Protein AF-A0A356UC55-F1 (afdb_monomer)

Foldseek 3Di:
DQVLQCLLQVLVVADPVRLVVLLVLLVVDPDPDADADDWDDDLQDGDCPSVSVVLSVCVVVPHRSSRSSLNSLVNVLVNVLVNVLSVCVVPVDQEEEDAAQNCVRPSSVVSNCVRCCPPVNRHHYHYDDNVRRYDDCPVVVVVVVVVVVVVD

Nearest PDB structures (foldseek):
  5jmv-assembly2_C-2  TM=9.252E-01  e=1.404E-07  Methanocaldococcus jannaschii DSM 2661
  5jmv-assembly1_A  TM=9.227E-01  e=1.259E-07  Methanocaldococcus jannaschii DSM 2661
  5jmv-assembly1_B  TM=9.301E-01  e=1.748E-07  Methanocaldococcus jannaschii DSM 2661
  8up5-assembly1_K  TM=9.273E-01  e=2.563E-07  Methanocaldococcus jannaschii
  9d85-assembly1_K  TM=9.160E-01  e=5.819E-07  Methanocaldococcus jannaschii

Solvent-accessible surface area (backbone atoms only — not comparable to full-atom values): 8720 Å² total; per-residue (Å²): 109,61,66,51,44,32,54,54,21,43,75,72,71,43,63,85,82,7,58,66,61,38,48,58,40,23,69,67,48,90,61,96,79,53,66,86,50,79,62,63,73,56,99,91,50,69,70,59,66,63,49,44,53,52,46,56,46,41,53,74,74,65,50,57,67,28,38,46,35,44,24,52,44,48,26,51,35,52,42,48,51,56,51,50,54,55,49,28,69,74,70,70,55,46,71,43,82,45,67,35,63,65,61,57,36,61,72,35,43,51,52,46,47,67,62,37,47,30,82,93,66,51,34,46,82,44,67,57,55,62,90,70,20,44,98,63,67,64,66,57,54,50,51,53,55,53,55,64,62,70,78,114

Structure (mmCIF, N/CA/C/O backbone):
data_AF-A0A356UC55-F1
#
_entry.id   AF-A0A356UC55-F1
#
loop_
_atom_site.group_PDB
_atom_site.id
_atom_site.type_symbol
_atom_site.label_atom_id
_atom_site.label_alt_id
_atom_site.label_comp_id
_atom_site.label_asym_id
_atom_site.label_entity_id
_atom_site.label_seq_id
_atom_site.pdbx_PDB_ins_code
_atom_site.Cartn_x
_atom_site.Cartn_y
_atom_site.Cartn_z
_atom_site.occupancy
_atom_site.B_iso_or_equiv
_atom_site.auth_seq_id
_atom_site.auth_comp_id
_atom_site.auth_asym_id
_atom_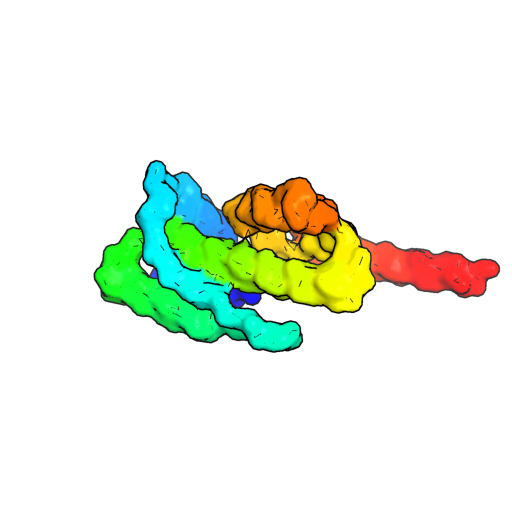site.auth_atom_id
_atom_site.pdbx_PDB_model_num
ATOM 1 N N . ALA A 1 1 ? 6.207 -0.344 4.347 1.00 91.69 1 ALA A N 1
ATOM 2 C CA . ALA A 1 1 ? 4.747 -0.356 4.112 1.00 91.69 1 ALA A CA 1
ATOM 3 C C . ALA A 1 1 ? 4.077 -1.530 4.823 1.00 91.69 1 ALA A C 1
ATOM 5 O O . ALA A 1 1 ? 3.176 -1.262 5.596 1.00 91.69 1 ALA A O 1
ATOM 6 N N . GLY A 1 2 ? 4.538 -2.782 4.658 1.00 94.88 2 GLY A N 1
ATOM 7 C CA . GLY A 1 2 ? 3.941 -3.945 5.347 1.00 94.88 2 GLY A CA 1
ATOM 8 C C . GLY A 1 2 ? 3.834 -3.769 6.865 1.00 94.88 2 GLY A C 1
ATOM 9 O O . GLY A 1 2 ? 2.742 -3.819 7.405 1.00 94.88 2 GLY A O 1
ATOM 10 N N . GLN A 1 3 ? 4.926 -3.362 7.520 1.00 96.12 3 GLN A N 1
ATOM 11 C CA . GLN A 1 3 ? 4.922 -3.071 8.962 1.00 96.12 3 GLN A CA 1
ATOM 12 C C . GLN A 1 3 ? 3.895 -2.010 9.401 1.00 96.12 3 GLN A C 1
ATOM 14 O O . GLN A 1 3 ? 3.340 -2.135 10.484 1.00 96.12 3 GLN A O 1
ATOM 19 N N . LEU A 1 4 ? 3.633 -0.980 8.583 1.00 97.81 4 LEU A N 1
ATOM 20 C CA . LEU A 1 4 ? 2.590 0.013 8.880 1.00 97.81 4 LEU A CA 1
ATOM 21 C C . LEU A 1 4 ? 1.215 -0.668 8.901 1.00 97.81 4 LEU A C 1
ATOM 23 O O . LEU A 1 4 ? 0.442 -0.459 9.830 1.00 97.81 4 LEU A O 1
ATOM 27 N N . VAL A 1 5 ? 0.936 -1.486 7.884 1.00 98.06 5 VAL A N 1
ATOM 28 C CA . VAL A 1 5 ? -0.319 -2.239 7.764 1.00 98.06 5 VAL A CA 1
ATOM 29 C C . VAL A 1 5 ? -0.475 -3.194 8.946 1.0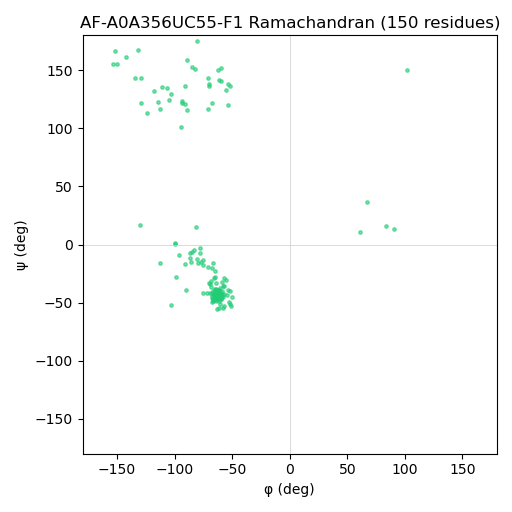0 98.06 5 VAL A C 1
ATOM 31 O O . VAL A 1 5 ? -1.503 -3.167 9.612 1.00 98.06 5 VAL A O 1
ATOM 34 N N . ASP A 1 6 ? 0.562 -3.964 9.274 1.00 97.81 6 ASP A N 1
ATOM 35 C CA . ASP A 1 6 ? 0.514 -4.918 10.383 1.00 97.81 6 ASP A CA 1
ATOM 36 C C . ASP A 1 6 ? 0.318 -4.233 11.738 1.00 97.81 6 ASP A C 1
ATOM 38 O O . ASP A 1 6 ? -0.530 -4.651 12.519 1.00 97.81 6 ASP A O 1
ATOM 42 N N . ARG A 1 7 ? 1.047 -3.147 12.026 1.00 98.12 7 ARG A N 1
ATOM 43 C CA . ARG A 1 7 ? 0.918 -2.436 13.309 1.00 98.12 7 ARG A CA 1
ATOM 44 C C . ARG A 1 7 ? -0.448 -1.790 13.486 1.00 98.12 7 ARG A C 1
ATOM 46 O O . ARG A 1 7 ? -1.019 -1.877 14.570 1.00 98.12 7 ARG A O 1
ATOM 53 N N . VAL A 1 8 ? -0.970 -1.147 12.442 1.00 98.38 8 VAL A N 1
ATOM 54 C CA . VAL A 1 8 ? -2.300 -0.534 12.508 1.00 98.38 8 VAL A CA 1
ATOM 55 C C . VAL A 1 8 ? -3.380 -1.613 12.581 1.00 98.38 8 VAL A C 1
ATOM 57 O O . VAL A 1 8 ? -4.289 -1.490 13.394 1.00 98.38 8 VAL A O 1
ATOM 60 N N . GLY A 1 9 ? -3.259 -2.696 11.811 1.00 98.31 9 GLY A N 1
ATOM 61 C CA . GLY A 1 9 ? -4.201 -3.812 11.862 1.00 98.31 9 GLY A CA 1
ATOM 62 C C . GLY A 1 9 ? -4.233 -4.503 13.228 1.00 98.31 9 GLY A C 1
ATOM 63 O O . GLY A 1 9 ? -5.311 -4.732 13.772 1.00 98.31 9 GLY A O 1
ATOM 64 N N . VAL A 1 10 ? -3.074 -4.742 13.850 1.00 98.19 10 VAL A N 1
ATOM 65 C CA . VAL A 1 10 ? -2.999 -5.257 15.229 1.00 98.19 10 VAL A CA 1
ATOM 66 C C . VAL A 1 10 ? -3.639 -4.279 16.220 1.00 98.19 10 VAL A C 1
ATOM 68 O O . VAL A 1 10 ? -4.372 -4.708 17.108 1.00 98.19 10 VAL A O 1
ATOM 71 N N . ALA A 1 11 ? -3.442 -2.967 16.052 1.00 97.81 11 ALA A N 1
ATOM 72 C CA . ALA A 1 11 ? -4.099 -1.957 16.887 1.00 97.81 11 ALA A CA 1
ATOM 73 C C . ALA A 1 11 ? -5.633 -1.920 16.714 1.00 97.81 11 ALA A C 1
ATOM 75 O O . ALA A 1 11 ? -6.333 -1.489 17.626 1.00 97.81 11 ALA A O 1
ATOM 76 N N . MET A 1 12 ? -6.155 -2.395 15.579 1.00 97.50 12 MET A N 1
ATOM 77 C CA . MET A 1 12 ? -7.589 -2.606 15.332 1.00 97.50 12 MET A CA 1
ATOM 78 C C . MET A 1 12 ? -8.108 -3.948 15.884 1.00 97.50 12 MET A C 1
ATOM 80 O O . MET A 1 12 ? -9.304 -4.213 15.796 1.00 97.50 12 MET A O 1
ATOM 84 N N . GLY A 1 13 ? -7.237 -4.804 16.431 1.00 97.50 13 GLY A N 1
ATOM 85 C CA . GLY A 1 13 ? -7.586 -6.144 16.914 1.00 97.50 13 GLY A CA 1
ATOM 86 C C . GLY A 1 13 ? -7.605 -7.231 15.832 1.00 97.50 13 GLY A C 1
ATOM 87 O O . GLY A 1 13 ? -8.175 -8.297 16.057 1.00 97.50 13 GLY A O 1
ATOM 88 N N . LEU A 1 14 ? -7.008 -6.985 14.661 1.00 98.00 14 LEU A N 1
ATOM 89 C CA . LEU A 1 14 ? -6.952 -7.959 13.567 1.00 98.00 14 LEU A CA 1
ATOM 90 C C . LEU A 1 14 ? -5.809 -8.980 13.759 1.00 98.00 14 LEU A C 1
ATOM 92 O O . LEU A 1 14 ? -4.771 -8.634 14.333 1.00 98.00 14 LEU A O 1
ATOM 96 N N . PRO A 1 15 ? -5.951 -10.221 13.248 1.00 97.56 15 PRO A N 1
ATOM 97 C CA . PRO A 1 15 ? -4.882 -11.220 13.271 1.00 97.56 15 PRO A CA 1
ATOM 98 C C . PRO A 1 15 ? -3.645 -10.789 12.475 1.00 97.56 15 PRO A C 1
ATOM 100 O O . PRO A 1 15 ? -3.760 -10.106 11.461 1.00 97.56 15 PRO A O 1
ATOM 103 N N . PHE A 1 16 ? -2.463 -11.247 12.895 1.00 95.44 16 PHE A N 1
ATOM 104 C CA . PHE A 1 16 ? -1.220 -11.093 12.135 1.00 95.44 16 PHE A CA 1
ATOM 105 C C . PHE A 1 16 ? -0.989 -12.304 11.205 1.00 95.44 16 PHE A C 1
ATOM 107 O O . PHE A 1 16 ? -1.130 -13.435 11.679 1.00 95.44 16 PHE A O 1
ATOM 114 N N . PRO A 1 17 ? -0.565 -12.116 9.936 1.00 93.75 17 PRO A N 1
ATOM 115 C CA . PRO A 1 17 ? -0.359 -10.842 9.232 1.00 93.75 17 PRO A CA 1
ATOM 116 C C . PRO A 1 17 ? -1.676 -10.119 8.921 1.00 93.75 17 PRO A C 1
ATOM 118 O O . PRO A 1 17 ? -2.633 -10.736 8.452 1.00 93.75 17 PRO A O 1
ATOM 121 N N . ALA A 1 18 ? -1.723 -8.801 9.132 1.00 97.25 18 ALA A N 1
ATOM 122 C CA . ALA A 1 18 ? -2.997 -8.076 9.149 1.00 97.25 18 ALA A CA 1
ATOM 123 C C . ALA A 1 18 ? -3.472 -7.609 7.770 1.00 97.25 18 ALA A C 1
ATOM 125 O O . ALA A 1 18 ? -4.620 -7.194 7.630 1.00 97.25 18 ALA A O 1
ATOM 126 N N . GLY A 1 19 ? -2.619 -7.682 6.743 1.00 95.62 19 GLY A N 1
ATOM 127 C CA . GLY A 1 19 ? -2.890 -7.096 5.427 1.00 95.62 19 GLY A CA 1
ATOM 128 C C . GLY A 1 19 ? -4.229 -7.503 4.813 1.00 95.62 19 GLY A C 1
ATOM 129 O O . GLY A 1 19 ? -5.016 -6.631 4.454 1.00 95.62 19 GLY A O 1
ATOM 130 N N . LYS A 1 20 ? -4.515 -8.810 4.754 1.00 95.25 20 LYS A N 1
ATOM 131 C CA . LYS A 1 20 ? -5.761 -9.329 4.170 1.00 95.25 20 LYS A CA 1
ATOM 132 C C . LYS A 1 20 ? -6.994 -8.895 4.968 1.00 95.25 20 LYS A C 1
ATOM 134 O O . LYS A 1 20 ? -7.952 -8.394 4.395 1.00 95.25 20 LYS A O 1
ATOM 139 N N . HIS A 1 21 ? -6.947 -9.033 6.290 1.00 97.88 21 HIS A N 1
ATOM 140 C CA . HIS A 1 21 ? -8.062 -8.665 7.164 1.00 97.88 21 HIS A CA 1
ATOM 141 C C . HIS A 1 21 ? -8.344 -7.159 7.149 1.00 97.88 21 HIS A C 1
ATOM 143 O O . HIS A 1 21 ? -9.495 -6.731 7.162 1.00 97.88 21 HIS A O 1
ATOM 149 N N . MET A 1 22 ? -7.290 -6.345 7.097 1.00 97.88 22 MET A N 1
ATOM 150 C CA . MET A 1 22 ? -7.405 -4.891 7.049 1.00 97.88 22 MET A CA 1
ATOM 151 C C . MET A 1 22 ? -7.967 -4.421 5.701 1.00 97.88 22 MET A C 1
ATOM 153 O O . MET A 1 22 ? -8.713 -3.447 5.655 1.00 97.88 22 MET A O 1
ATOM 157 N N . GLU A 1 23 ? -7.651 -5.128 4.614 1.00 97.69 23 GLU A N 1
ATOM 158 C CA . GLU A 1 23 ? -8.245 -4.913 3.293 1.00 97.69 23 GLU A CA 1
ATOM 159 C C . GLU A 1 23 ? -9.729 -5.279 3.247 1.00 97.69 23 GLU A C 1
ATOM 161 O O . GLU A 1 23 ? -10.536 -4.459 2.818 1.00 97.69 23 GLU A O 1
ATOM 166 N N . GLU A 1 24 ? -10.099 -6.464 3.739 1.00 97.81 24 GLU A N 1
ATOM 167 C CA . GLU A 1 24 ? -11.501 -6.887 3.866 1.00 97.81 24 GLU A CA 1
ATOM 168 C C . GLU A 1 24 ? -12.311 -5.856 4.660 1.00 97.81 24 GLU A C 1
ATOM 170 O O . GLU A 1 24 ? -13.403 -5.471 4.249 1.00 97.81 24 GLU A O 1
ATOM 175 N N . LEU A 1 25 ? -11.739 -5.346 5.755 1.00 97.06 25 LEU A N 1
ATOM 176 C CA . LEU A 1 25 ? -12.337 -4.293 6.564 1.00 97.06 25 LEU A CA 1
ATOM 177 C C . LEU A 1 25 ? -12.496 -2.979 5.785 1.00 97.06 25 LEU A C 1
ATOM 179 O O . LEU A 1 25 ? -13.571 -2.382 5.826 1.00 97.06 25 LEU A O 1
ATOM 183 N N . ALA A 1 26 ? -11.467 -2.533 5.060 1.00 97.31 26 ALA A N 1
ATOM 184 C CA . ALA A 1 26 ? -11.531 -1.320 4.241 1.00 97.31 26 ALA A CA 1
ATOM 185 C C . ALA A 1 26 ? -12.632 -1.404 3.169 1.00 97.31 26 ALA A C 1
ATOM 187 O O . ALA A 1 26 ? -13.369 -0.442 2.970 1.00 97.31 26 ALA A O 1
ATOM 188 N N . LEU A 1 27 ? -12.808 -2.572 2.542 1.00 96.25 27 LEU A N 1
ATOM 189 C CA . LEU A 1 27 ? -13.831 -2.813 1.516 1.00 96.25 27 LEU A CA 1
ATOM 190 C C . LEU A 1 27 ? -15.274 -2.752 2.045 1.00 96.25 27 LEU A C 1
ATOM 192 O O . LEU A 1 27 ? -16.208 -2.624 1.256 1.00 96.25 27 LEU A O 1
ATOM 196 N N . THR A 1 28 ? -15.486 -2.814 3.364 1.00 95.81 28 THR A N 1
ATOM 197 C CA . THR A 1 28 ? -16.825 -2.633 3.956 1.00 95.81 28 THR A CA 1
ATOM 198 C C . THR A 1 28 ? -17.294 -1.176 3.969 1.00 95.81 28 THR A C 1
ATOM 200 O O . THR A 1 28 ? -18.479 -0.909 4.199 1.00 95.81 28 THR A O 1
ATOM 203 N N . LEU A 1 29 ? -16.387 -0.224 3.727 1.00 93.56 29 LEU A N 1
ATOM 204 C CA . LEU A 1 29 ? -16.705 1.195 3.722 1.00 93.56 29 LEU A CA 1
ATOM 205 C C . LEU A 1 29 ? -17.546 1.544 2.483 1.00 93.56 29 LEU A C 1
ATOM 207 O O . LEU A 1 29 ? -17.102 1.420 1.347 1.00 93.56 29 LEU A O 1
ATOM 211 N N . LYS A 1 30 ? -18.787 1.990 2.704 1.00 83.88 30 LYS A N 1
ATOM 212 C CA . LYS A 1 30 ? -19.751 2.281 1.624 1.00 83.88 30 LYS A CA 1
ATOM 213 C C . LYS A 1 30 ? -19.537 3.631 0.935 1.00 83.88 30 LYS A C 1
ATOM 215 O O . LYS A 1 30 ? -20.146 3.879 -0.101 1.00 83.88 30 LYS A O 1
ATOM 220 N N . GLN A 1 31 ? -18.760 4.521 1.543 1.00 80.62 31 GLN A N 1
ATOM 221 C CA . GLN A 1 31 ? -18.551 5.890 1.082 1.00 80.62 31 GLN A CA 1
ATOM 222 C C . GLN A 1 31 ? -17.056 6.176 1.004 1.00 80.62 31 GLN A C 1
ATOM 224 O O . GLN A 1 31 ? -16.296 5.745 1.864 1.00 80.62 31 GLN A O 1
ATOM 229 N N . ASP A 1 32 ? -16.647 6.947 0.002 1.00 80.56 32 ASP A N 1
ATOM 230 C CA . ASP A 1 32 ? -15.245 7.340 -0.201 1.00 80.56 32 ASP A CA 1
ATOM 231 C C . ASP A 1 32 ? -14.835 8.541 0.687 1.00 80.56 32 ASP A C 1
ATOM 233 O O . ASP A 1 32 ? -13.809 9.188 0.468 1.00 80.56 32 ASP A O 1
ATOM 237 N N . ASP A 1 33 ? -15.654 8.854 1.699 1.00 87.81 33 ASP A N 1
ATOM 238 C CA . ASP A 1 33 ? -15.406 9.908 2.677 1.00 87.81 33 ASP A CA 1
ATOM 239 C C . ASP A 1 33 ? -14.741 9.314 3.923 1.00 87.81 33 ASP A C 1
ATOM 241 O O . ASP A 1 33 ? -15.368 8.655 4.753 1.00 87.81 33 ASP A O 1
ATOM 245 N N . PHE A 1 34 ? -13.424 9.489 4.006 1.00 94.56 34 PHE A N 1
ATOM 246 C CA . PHE A 1 34 ? -12.609 9.053 5.133 1.00 94.56 34 PHE A CA 1
ATOM 247 C C . PHE A 1 34 ? -11.392 9.967 5.320 1.00 94.56 34 PHE A C 1
ATOM 249 O O . PHE A 1 34 ? -10.897 10.563 4.347 1.00 94.56 34 PHE A O 1
ATOM 256 N N . PRO A 1 35 ? -10.835 10.045 6.545 1.00 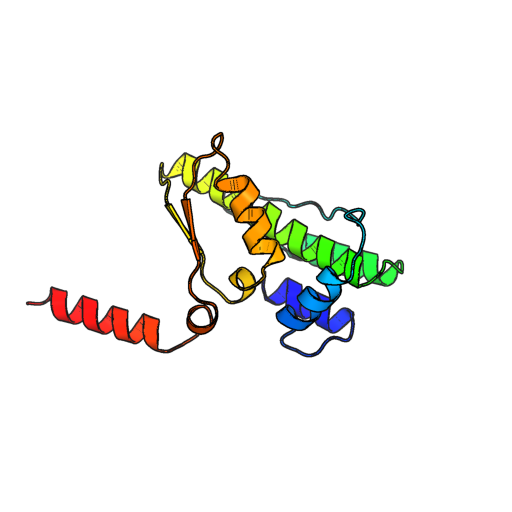95.69 35 PRO A N 1
ATOM 257 C CA . PRO A 1 35 ? -9.755 10.969 6.876 1.00 95.69 35 PRO A CA 1
ATOM 258 C C . PRO A 1 35 ? -8.544 10.873 5.940 1.00 95.69 35 PRO A C 1
ATOM 260 O O . PRO A 1 35 ? -8.083 9.791 5.552 1.00 95.69 35 PRO A O 1
ATOM 263 N N . VAL A 1 36 ? -7.980 12.019 5.562 1.00 96.19 36 VAL A N 1
ATOM 264 C CA . VAL A 1 36 ? -6.778 12.079 4.720 1.00 96.19 36 VAL A CA 1
ATOM 265 C C . VAL A 1 36 ? -5.533 12.054 5.593 1.00 96.19 36 VAL A C 1
ATOM 267 O O . VAL A 1 36 ? -5.253 13.003 6.318 1.00 96.19 36 VAL A O 1
ATOM 270 N N . ILE A 1 37 ? -4.734 10.994 5.462 1.00 97.50 37 ILE A N 1
ATOM 271 C CA . ILE A 1 37 ? -3.377 10.960 6.008 1.00 97.50 37 ILE A CA 1
ATOM 272 C C . ILE A 1 37 ? -2.416 11.475 4.924 1.00 97.50 37 ILE A C 1
ATOM 274 O O . ILE A 1 37 ? -2.369 10.908 3.824 1.00 97.50 37 ILE A O 1
ATOM 278 N N . PRO A 1 38 ? -1.651 12.551 5.182 1.00 94.44 38 PRO A N 1
ATOM 279 C CA . PRO A 1 38 ? -0.769 13.130 4.182 1.00 94.44 38 PRO A CA 1
ATOM 280 C C . PRO A 1 38 ? 0.421 12.211 3.888 1.00 94.44 38 PRO A C 1
ATOM 282 O O . PRO A 1 38 ? 1.059 11.656 4.781 1.00 94.44 38 PRO A O 1
ATOM 285 N N . SER A 1 39 ? 0.760 12.098 2.605 1.00 94.94 39 SER A N 1
ATOM 286 C CA . SER A 1 39 ? 1.980 11.428 2.147 1.00 94.94 39 SER A CA 1
ATOM 287 C C . SER A 1 39 ? 3.108 12.448 1.977 1.00 94.94 39 SER A C 1
ATOM 289 O O . SER A 1 39 ? 2.966 13.392 1.190 1.00 94.94 39 SER A O 1
ATOM 291 N N . ALA A 1 40 ? 4.239 12.233 2.654 1.00 90.44 40 ALA A N 1
ATOM 292 C CA . ALA A 1 40 ? 5.439 13.063 2.554 1.00 90.44 40 ALA A CA 1
ATOM 293 C C . ALA A 1 40 ? 6.592 12.290 1.889 1.00 90.44 40 ALA A C 1
ATOM 295 O O . ALA A 1 40 ? 7.081 11.298 2.428 1.00 90.44 40 ALA A O 1
ATOM 296 N N . VAL A 1 41 ? 7.042 12.771 0.725 1.00 91.94 41 VAL A N 1
ATOM 297 C CA . VAL A 1 41 ? 8.139 12.175 -0.057 1.00 91.94 41 VAL A CA 1
ATOM 298 C C . VAL A 1 41 ? 9.217 13.227 -0.302 1.00 91.94 41 VAL A C 1
ATOM 300 O O . VAL A 1 41 ? 8.993 14.191 -1.041 1.00 91.94 41 VAL A O 1
ATOM 303 N N . LYS A 1 42 ? 10.393 13.025 0.296 1.00 88.44 42 LYS A N 1
ATOM 304 C CA . LYS A 1 42 ? 11.617 13.798 0.028 1.00 88.44 42 LYS A CA 1
ATOM 305 C C . LYS A 1 42 ? 12.295 13.268 -1.242 1.00 88.44 42 LYS A C 1
ATOM 307 O O . LYS A 1 42 ? 11.800 12.327 -1.853 1.00 88.44 42 LYS A O 1
ATOM 312 N N . GLU A 1 43 ? 13.371 13.903 -1.707 1.00 79.94 43 GLU A N 1
ATOM 313 C CA . GLU A 1 43 ? 13.960 13.615 -3.030 1.00 79.94 43 GLU A CA 1
ATOM 314 C C . GLU A 1 43 ? 14.225 12.132 -3.304 1.00 79.94 43 GLU A C 1
ATOM 316 O O . GLU A 1 43 ? 13.841 11.660 -4.372 1.00 79.94 43 GLU A O 1
ATOM 321 N N . ASN A 1 44 ? 14.808 11.409 -2.344 1.00 77.25 44 ASN A N 1
ATOM 322 C CA . ASN A 1 44 ? 15.133 9.984 -2.472 1.00 77.25 44 ASN A CA 1
ATOM 323 C C . ASN A 1 44 ? 14.624 9.148 -1.278 1.00 77.25 44 ASN A C 1
ATOM 325 O O . ASN A 1 44 ? 15.108 8.044 -1.046 1.00 77.25 44 ASN A O 1
ATOM 329 N N . SER A 1 45 ? 13.691 9.667 -0.473 1.00 91.25 45 SER A N 1
ATOM 330 C CA . SER A 1 45 ? 13.218 8.954 0.720 1.00 91.25 45 SER A CA 1
ATOM 331 C C . SER A 1 45 ? 11.803 9.336 1.142 1.00 91.25 45 SER A C 1
ATOM 333 O O . SER A 1 45 ? 11.304 10.429 0.869 1.00 91.25 45 SER A O 1
ATOM 335 N N . PHE A 1 46 ? 11.153 8.417 1.845 1.00 94.81 46 PHE A N 1
ATOM 336 C CA . PHE A 1 46 ? 9.861 8.608 2.492 1.00 94.81 46 PHE A CA 1
ATOM 337 C C . PHE A 1 46 ? 9.856 7.866 3.830 1.00 94.81 46 PHE A C 1
ATOM 339 O O . PHE A 1 46 ? 10.677 6.979 4.060 1.00 94.81 46 PHE A O 1
ATOM 346 N N . SER A 1 47 ? 8.928 8.227 4.715 1.00 95.06 47 SER A N 1
ATOM 347 C CA . SER A 1 47 ? 8.713 7.522 5.980 1.00 95.06 47 SER A CA 1
ATOM 348 C C . SER A 1 47 ? 7.229 7.291 6.213 1.00 95.06 47 SER A C 1
ATOM 350 O O . SER A 1 47 ? 6.401 8.156 5.926 1.00 95.06 47 SER A O 1
ATOM 352 N N . PHE A 1 48 ? 6.913 6.134 6.788 1.00 96.94 48 PHE A N 1
ATOM 353 C CA . PHE A 1 48 ? 5.569 5.784 7.230 1.00 96.94 48 PHE A CA 1
ATOM 354 C C . PHE A 1 48 ? 5.351 5.979 8.738 1.00 96.94 48 PHE A C 1
ATOM 356 O O . PHE A 1 48 ? 4.238 5.767 9.197 1.00 96.94 48 PHE A O 1
ATOM 363 N N . SER A 1 49 ? 6.346 6.452 9.500 1.00 95.38 49 SER A N 1
ATOM 364 C CA . SER A 1 49 ? 6.197 6.683 10.949 1.00 95.38 49 SER A CA 1
ATOM 365 C C . SER A 1 49 ? 5.160 7.765 11.288 1.00 95.38 49 SER A C 1
ATOM 367 O O . SER A 1 49 ? 4.370 7.613 12.219 1.00 95.38 49 SER A O 1
ATOM 369 N N . GLY A 1 50 ? 5.124 8.847 10.502 1.00 96.88 50 GLY A N 1
ATOM 370 C CA . GLY A 1 50 ? 4.098 9.890 10.605 1.00 96.88 50 GLY A CA 1
ATOM 371 C C . GLY A 1 50 ? 2.702 9.339 10.298 1.00 96.88 50 GLY A C 1
ATOM 372 O O . GLY A 1 50 ? 1.833 9.412 11.165 1.00 96.88 50 GLY A O 1
ATOM 373 N N . PRO A 1 51 ? 2.499 8.720 9.117 1.00 98.00 51 PRO A N 1
ATOM 374 C CA . PRO A 1 51 ? 1.263 8.018 8.788 1.00 98.00 51 PRO A CA 1
ATOM 375 C C . PRO A 1 51 ? 0.801 6.988 9.826 1.00 98.00 51 PRO A C 1
ATOM 377 O O . PRO A 1 51 ? -0.388 6.937 10.122 1.00 98.00 51 PRO A O 1
ATOM 380 N N . GLU A 1 52 ? 1.719 6.219 10.419 1.00 98.31 52 GLU A N 1
ATOM 381 C CA . GLU A 1 52 ? 1.428 5.276 11.510 1.00 98.31 52 GLU A CA 1
ATOM 382 C C . GLU A 1 52 ? 0.851 6.006 12.722 1.00 98.31 52 GLU A C 1
ATOM 384 O O . GLU A 1 52 ? -0.233 5.678 13.196 1.00 98.31 52 GLU A O 1
ATOM 389 N N . THR A 1 53 ? 1.5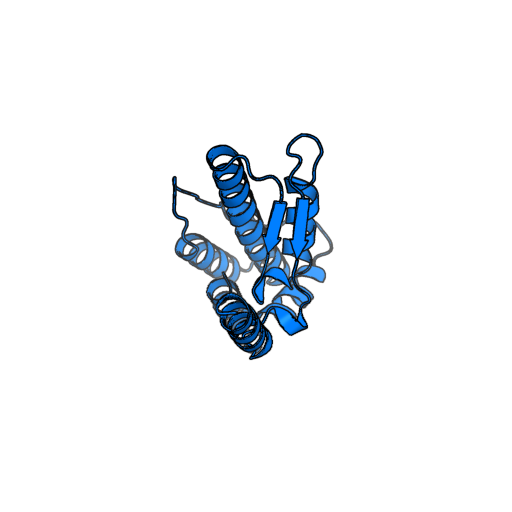30 7.063 13.172 1.00 98.06 53 THR A N 1
ATOM 390 C CA . THR A 1 53 ? 1.079 7.881 14.306 1.00 98.06 53 THR A CA 1
ATOM 391 C C . THR A 1 53 ? -0.291 8.499 14.039 1.00 98.06 53 THR A C 1
ATOM 393 O O . THR A 1 53 ? -1.154 8.489 14.913 1.00 98.06 53 THR A O 1
ATOM 396 N N . SER A 1 54 ? -0.511 9.018 12.827 1.00 98.25 54 SER A N 1
ATOM 397 C CA . SER A 1 54 ? -1.799 9.585 12.423 1.00 98.25 54 SER A CA 1
ATOM 398 C C . SER A 1 54 ? -2.908 8.533 12.405 1.00 98.25 54 SER A C 1
ATOM 400 O O . SER A 1 54 ? -3.971 8.787 12.955 1.00 98.25 54 SER A O 1
ATOM 402 N N . ALA A 1 55 ? -2.666 7.345 11.845 1.00 98.44 55 ALA A N 1
ATOM 403 C CA . ALA A 1 55 ? -3.652 6.266 11.819 1.00 98.44 55 ALA A CA 1
ATOM 404 C C . ALA A 1 55 ? -4.030 5.798 13.234 1.00 98.44 55 ALA A C 1
ATOM 406 O O . ALA A 1 55 ? -5.210 5.674 13.555 1.00 98.44 55 ALA A O 1
ATOM 407 N N . LEU A 1 56 ? -3.037 5.612 14.110 1.00 98.31 56 LEU A N 1
ATOM 408 C CA . LEU A 1 56 ? -3.270 5.248 15.510 1.00 98.31 56 LEU A CA 1
ATOM 409 C C . LEU A 1 56 ? -4.012 6.346 16.279 1.00 98.31 56 LEU A C 1
ATOM 411 O O . LEU A 1 56 ? -4.791 6.044 17.180 1.00 98.31 56 LEU A O 1
ATOM 415 N N . LYS A 1 57 ? -3.774 7.617 15.942 1.00 98.38 57 LYS A N 1
ATOM 416 C CA . LYS A 1 57 ? -4.511 8.743 16.515 1.00 98.38 57 LYS A CA 1
ATOM 417 C C . LYS A 1 57 ? -5.984 8.712 16.093 1.00 98.38 57 LYS A C 1
ATOM 419 O O . LYS A 1 57 ? -6.830 8.781 16.974 1.00 98.38 57 LYS A O 1
ATOM 424 N N . LEU A 1 58 ? -6.280 8.519 14.806 1.00 98.25 58 LEU A N 1
ATOM 425 C CA . LEU A 1 58 ? -7.658 8.421 14.304 1.00 98.25 58 LEU A CA 1
ATOM 426 C C . LEU A 1 58 ? -8.438 7.293 14.999 1.00 98.25 58 LEU A C 1
ATOM 428 O O . LEU A 1 58 ? -9.565 7.501 15.434 1.00 98.25 58 LEU A O 1
ATOM 432 N N . LEU A 1 59 ? -7.809 6.126 15.198 1.00 97.62 59 LEU A N 1
ATOM 433 C CA . LEU A 1 59 ? -8.419 5.026 15.960 1.00 97.62 59 LEU A CA 1
ATOM 434 C C . LEU A 1 59 ? -8.757 5.426 17.401 1.00 97.62 59 LEU A C 1
ATOM 436 O O . LEU A 1 59 ? -9.827 5.092 17.900 1.00 97.62 59 LEU A O 1
ATOM 440 N N . LYS A 1 60 ? -7.858 6.154 18.075 1.00 97.56 60 LYS A N 1
ATOM 441 C CA . LYS A 1 60 ? -8.092 6.646 19.443 1.00 97.56 60 LYS A CA 1
ATOM 442 C C . LYS A 1 60 ? -9.186 7.710 19.508 1.00 97.56 60 LYS A C 1
ATOM 444 O O . LYS A 1 60 ? -9.865 7.804 20.522 1.00 97.56 60 LYS A O 1
ATOM 449 N N . GLU A 1 61 ? -9.338 8.502 18.451 1.00 97.31 61 GLU A N 1
ATOM 450 C CA . GLU A 1 61 ? -10.381 9.525 18.319 1.00 97.31 61 GLU A CA 1
ATOM 451 C C . GLU A 1 61 ? -11.755 8.929 17.963 1.00 97.31 61 GLU A C 1
ATOM 453 O O . GLU A 1 61 ? -12.746 9.652 17.953 1.00 97.31 61 GLU A O 1
ATOM 458 N N . GLY A 1 62 ? -11.837 7.610 17.753 1.00 96.56 6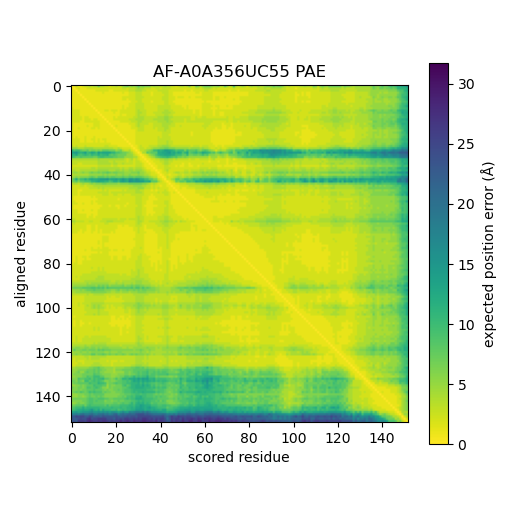2 GLY A N 1
ATOM 459 C CA . GLY A 1 62 ? -13.093 6.894 17.527 1.00 96.56 62 GLY A CA 1
ATOM 460 C C . GLY A 1 62 ? -13.500 6.787 16.059 1.00 96.56 62 GLY A C 1
ATOM 461 O O . GLY A 1 62 ? -14.637 6.410 15.777 1.00 96.56 62 GLY A O 1
ATOM 462 N N . GLU A 1 63 ? -12.596 7.088 15.123 1.00 97.12 63 GLU A N 1
ATOM 463 C CA . GLU A 1 63 ? -12.863 6.898 13.698 1.00 97.12 63 GLU A CA 1
ATOM 464 C C . GLU A 1 63 ? -13.135 5.421 13.376 1.00 97.12 63 GLU A C 1
ATOM 466 O O . GLU A 1 63 ? -12.453 4.533 13.909 1.00 97.12 63 GLU A O 1
ATOM 471 N N . PRO A 1 64 ? -14.085 5.119 12.469 1.00 96.44 64 PRO A N 1
ATOM 472 C CA . PRO A 1 64 ? -14.362 3.748 12.070 1.00 96.44 64 PRO A CA 1
ATOM 473 C C . PRO A 1 64 ? -13.099 3.050 11.557 1.00 96.44 64 PRO A C 1
ATOM 475 O O . PRO A 1 64 ? -12.390 3.566 10.691 1.00 96.44 64 PRO A O 1
ATOM 478 N N . ALA A 1 65 ? -12.838 1.830 12.028 1.00 97.12 65 ALA A N 1
ATOM 479 C CA . ALA A 1 65 ? -11.632 1.094 11.646 1.00 97.12 65 ALA A CA 1
ATOM 480 C C . ALA A 1 65 ? -11.531 0.867 10.120 1.00 97.12 65 ALA A C 1
ATOM 482 O O . ALA A 1 65 ? -10.438 0.935 9.561 1.00 97.12 65 ALA A O 1
ATOM 483 N N . ALA A 1 66 ? -12.665 0.709 9.425 1.00 97.44 66 ALA A N 1
ATOM 484 C CA . ALA A 1 66 ? -12.729 0.657 7.960 1.00 97.44 66 ALA A CA 1
ATOM 485 C C . ALA A 1 66 ? -12.287 1.967 7.278 1.00 97.44 66 ALA A C 1
ATOM 487 O O . ALA A 1 66 ? -11.584 1.933 6.263 1.00 97.44 66 ALA A O 1
ATOM 488 N N . ALA A 1 67 ? -12.639 3.121 7.856 1.00 97.88 67 ALA A N 1
ATOM 489 C CA . ALA A 1 67 ? -12.205 4.428 7.369 1.00 97.88 67 ALA A CA 1
ATOM 490 C C . ALA A 1 67 ? -10.693 4.597 7.561 1.00 97.88 67 ALA A C 1
ATOM 492 O O . ALA A 1 67 ? -9.987 4.936 6.613 1.00 97.88 67 ALA A O 1
ATOM 493 N N . VAL A 1 68 ? -10.168 4.253 8.743 1.00 98.25 68 VAL A N 1
ATOM 494 C CA . VAL A 1 68 ? -8.721 4.300 9.010 1.00 98.25 68 VAL A CA 1
ATOM 495 C C . VAL A 1 68 ? -7.947 3.334 8.108 1.00 98.25 68 VAL A C 1
ATOM 497 O O . VAL A 1 68 ? -6.888 3.697 7.591 1.00 98.25 68 VAL A O 1
ATOM 500 N N . ALA A 1 69 ? -8.463 2.125 7.869 1.00 98.12 69 ALA A N 1
ATOM 501 C CA . ALA A 1 69 ? -7.841 1.169 6.959 1.00 98.12 69 ALA A CA 1
ATOM 502 C C . ALA A 1 69 ? -7.734 1.735 5.533 1.00 98.12 69 ALA A C 1
ATOM 504 O O . ALA A 1 69 ? -6.655 1.719 4.932 1.00 98.12 69 ALA A O 1
ATOM 505 N N . SER A 1 70 ? -8.812 2.352 5.043 1.00 98.06 70 SER A N 1
ATOM 506 C CA . SER A 1 70 ? -8.835 3.054 3.755 1.00 98.06 70 SER A CA 1
ATOM 507 C C . SER A 1 70 ? -7.846 4.227 3.718 1.00 98.06 70 SER A C 1
ATOM 509 O O . SER A 1 70 ? -7.095 4.379 2.749 1.00 98.06 70 SER A O 1
ATOM 511 N N . SER A 1 71 ? -7.740 5.015 4.796 1.00 97.94 71 SER A N 1
ATOM 512 C CA . SER A 1 71 ? -6.735 6.079 4.934 1.00 97.94 71 SER A CA 1
ATOM 513 C C . SER A 1 71 ? -5.302 5.550 4.828 1.00 97.94 71 SER A C 1
ATOM 515 O O . SER A 1 71 ? -4.470 6.171 4.158 1.00 97.94 71 SER A O 1
ATOM 517 N N . VAL A 1 72 ? -5.011 4.406 5.460 1.00 98.44 72 VAL A N 1
ATOM 518 C CA . VAL A 1 72 ? -3.690 3.757 5.451 1.00 98.44 72 VAL A CA 1
ATOM 519 C C . VAL A 1 72 ? -3.324 3.255 4.054 1.00 98.44 72 VAL A C 1
ATOM 521 O O . VAL A 1 72 ? -2.236 3.560 3.557 1.00 98.44 72 VAL A O 1
ATOM 524 N N . PHE A 1 73 ? -4.222 2.544 3.371 1.00 98.25 73 PHE A N 1
ATOM 525 C CA . PHE A 1 73 ? -3.947 2.094 2.004 1.00 98.25 73 PHE A CA 1
ATOM 526 C C . PHE A 1 73 ? -3.803 3.274 1.037 1.00 98.25 73 PHE A C 1
ATOM 528 O O . PHE A 1 73 ? -2.871 3.295 0.226 1.00 98.25 73 PHE A O 1
ATOM 535 N N . ARG A 1 74 ? -4.628 4.321 1.188 1.00 97.75 74 ARG A N 1
ATOM 536 C CA . ARG A 1 74 ? -4.530 5.549 0.386 1.00 97.75 74 ARG A CA 1
ATOM 537 C C . ARG A 1 74 ? -3.188 6.254 0.566 1.00 97.75 74 ARG A C 1
ATOM 539 O O . ARG A 1 74 ? -2.581 6.655 -0.428 1.00 97.75 74 ARG A O 1
ATOM 546 N N . VAL A 1 75 ? -2.690 6.413 1.796 1.00 98.31 75 VAL A N 1
ATOM 547 C CA . VAL A 1 75 ? -1.390 7.075 2.018 1.00 98.31 75 VAL A CA 1
ATOM 548 C C . VAL A 1 75 ? -0.220 6.232 1.509 1.00 98.31 75 VAL A C 1
ATOM 550 O O . VAL A 1 75 ? 0.736 6.800 0.974 1.00 98.31 75 VAL A O 1
ATOM 553 N N . ILE A 1 76 ? -0.297 4.898 1.590 1.00 98.25 76 ILE A N 1
ATOM 554 C CA . ILE A 1 76 ? 0.701 4.002 0.986 1.00 98.25 76 ILE A CA 1
ATOM 555 C C . ILE A 1 76 ? 0.728 4.199 -0.530 1.00 98.25 76 ILE A C 1
ATOM 557 O O . ILE A 1 76 ? 1.780 4.537 -1.075 1.00 98.25 76 ILE A O 1
ATOM 561 N N . ALA A 1 77 ? -0.420 4.075 -1.197 1.00 97.81 77 ALA A N 1
ATOM 562 C CA . ALA A 1 77 ? -0.526 4.243 -2.642 1.00 97.81 77 ALA A CA 1
ATOM 563 C C . ALA A 1 77 ? -0.066 5.637 -3.102 1.00 97.81 77 ALA A C 1
ATOM 565 O O . ALA A 1 77 ? 0.738 5.737 -4.021 1.00 97.81 77 ALA A O 1
ATOM 566 N N . ASN A 1 78 ? -0.465 6.710 -2.408 1.00 97.56 78 ASN A N 1
ATOM 567 C CA . ASN A 1 78 ? -0.017 8.078 -2.710 1.00 97.56 78 ASN A CA 1
ATOM 568 C C . ASN A 1 78 ? 1.498 8.253 -2.584 1.00 97.56 78 ASN A C 1
ATOM 570 O O . ASN A 1 78 ? 2.115 9.011 -3.333 1.00 97.56 78 ASN A O 1
ATOM 574 N N . THR A 1 79 ? 2.101 7.587 -1.602 1.00 97.69 79 THR A N 1
ATOM 575 C CA . THR A 1 79 ? 3.551 7.627 -1.400 1.00 97.69 79 THR A CA 1
ATOM 576 C C . THR A 1 79 ? 4.262 6.922 -2.548 1.00 97.69 79 THR A C 1
ATOM 578 O O . THR A 1 79 ? 5.210 7.475 -3.102 1.00 97.69 79 THR A O 1
ATOM 581 N N . LEU A 1 80 ? 3.767 5.751 -2.955 1.00 96.62 80 LEU A N 1
ATOM 582 C CA . LEU A 1 80 ? 4.309 5.002 -4.087 1.00 96.62 80 LEU A CA 1
ATOM 583 C C . LEU A 1 80 ? 4.128 5.753 -5.411 1.00 96.62 80 LEU A C 1
ATOM 585 O O . LEU A 1 80 ? 5.100 5.887 -6.144 1.00 96.62 80 LEU A O 1
ATOM 589 N N . GLU A 1 81 ? 2.948 6.324 -5.673 1.00 96.44 81 GLU A N 1
ATOM 590 C CA . GLU A 1 81 ? 2.669 7.177 -6.839 1.00 96.44 81 GLU A CA 1
ATOM 591 C C . GLU A 1 81 ? 3.724 8.286 -6.964 1.00 96.44 81 GLU A C 1
ATOM 593 O O . GLU A 1 81 ? 4.401 8.403 -7.985 1.00 96.44 81 GLU A O 1
ATOM 598 N N . LYS A 1 82 ? 3.946 9.054 -5.889 1.00 96.06 82 LYS A N 1
ATOM 599 C CA . LYS A 1 82 ? 4.943 10.136 -5.866 1.00 96.06 82 LYS A CA 1
ATOM 600 C C . LYS A 1 82 ? 6.366 9.633 -6.117 1.00 96.06 82 LYS A C 1
ATOM 602 O O . LYS A 1 82 ? 7.125 10.298 -6.821 1.00 96.06 82 LYS A O 1
ATOM 607 N N . CYS A 1 83 ? 6.746 8.498 -5.532 1.00 95.19 83 CYS A N 1
ATOM 608 C CA . CYS A 1 83 ? 8.072 7.910 -5.726 1.00 95.19 83 CYS A CA 1
ATOM 609 C C . CYS A 1 83 ? 8.279 7.438 -7.168 1.00 95.19 83 CYS A C 1
ATOM 611 O O . CYS A 1 83 ? 9.304 7.754 -7.769 1.00 95.19 83 CYS A O 1
ATOM 613 N N . LEU A 1 84 ? 7.299 6.729 -7.730 1.00 95.06 84 LEU A N 1
ATOM 614 C CA . LEU A 1 84 ? 7.359 6.178 -9.081 1.00 95.06 84 LEU A CA 1
ATOM 615 C C . LEU A 1 84 ? 7.399 7.282 -10.138 1.00 95.06 84 LEU A C 1
ATOM 617 O O . LEU A 1 84 ? 8.235 7.224 -11.035 1.00 95.06 84 LEU A O 1
ATOM 621 N N . LEU A 1 85 ? 6.588 8.334 -9.990 1.00 94.19 85 LEU A N 1
ATOM 622 C CA . LEU A 1 85 ? 6.624 9.492 -10.887 1.00 94.19 85 LEU A CA 1
ATOM 623 C C . LEU A 1 85 ? 7.998 10.171 -10.889 1.00 94.19 85 LEU A C 1
ATOM 625 O O . LEU A 1 85 ? 8.559 10.431 -11.953 1.00 94.19 85 LEU A O 1
ATOM 629 N N . LYS A 1 86 ? 8.576 10.417 -9.705 1.00 93.25 86 LYS A N 1
ATOM 630 C CA . LYS A 1 86 ? 9.920 11.005 -9.593 1.00 93.25 86 LYS A CA 1
ATOM 631 C C . LYS A 1 86 ? 10.991 10.093 -10.194 1.00 93.25 86 LYS A C 1
ATOM 633 O O . LYS A 1 86 ? 11.884 10.579 -10.886 1.00 93.25 86 LYS A O 1
ATOM 638 N N . ALA A 1 87 ? 10.919 8.789 -9.932 1.00 92.88 87 ALA A N 1
ATOM 639 C CA . ALA A 1 87 ? 11.871 7.820 -10.463 1.00 92.88 87 ALA A CA 1
ATOM 640 C C . ALA A 1 87 ? 11.806 7.758 -11.995 1.00 92.88 87 ALA A C 1
ATOM 642 O O . ALA A 1 87 ? 12.841 7.878 -12.646 1.00 92.88 87 ALA A O 1
ATOM 643 N N . ALA A 1 88 ? 10.602 7.672 -12.565 1.00 93.19 88 ALA A N 1
ATOM 644 C CA . ALA A 1 88 ? 10.384 7.650 -14.008 1.00 93.19 88 ALA A CA 1
ATOM 645 C C . ALA A 1 88 ? 10.868 8.933 -14.700 1.00 93.19 88 ALA A C 1
ATOM 647 O O . ALA A 1 88 ? 11.467 8.869 -15.771 1.00 93.19 88 ALA A O 1
ATOM 648 N N . GLN A 1 89 ? 10.671 10.102 -14.079 1.00 91.25 89 GLN A N 1
ATOM 649 C CA . GLN A 1 89 ? 11.195 11.370 -14.601 1.00 91.25 89 GLN A CA 1
ATOM 650 C C . GLN A 1 89 ? 12.728 11.385 -14.667 1.00 91.25 89 GLN A C 1
ATOM 652 O O . GLN A 1 89 ? 13.291 11.888 -15.637 1.00 91.25 89 GLN A O 1
ATOM 657 N N . LYS A 1 90 ? 13.408 10.818 -13.660 1.00 92.31 90 LYS A N 1
ATOM 658 C CA . LYS A 1 90 ? 14.877 10.762 -13.609 1.00 92.31 90 LYS A CA 1
ATOM 659 C C . LYS A 1 90 ? 15.463 9.710 -14.559 1.00 92.31 90 LYS A C 1
ATOM 661 O O . LYS A 1 90 ? 16.473 9.978 -15.199 1.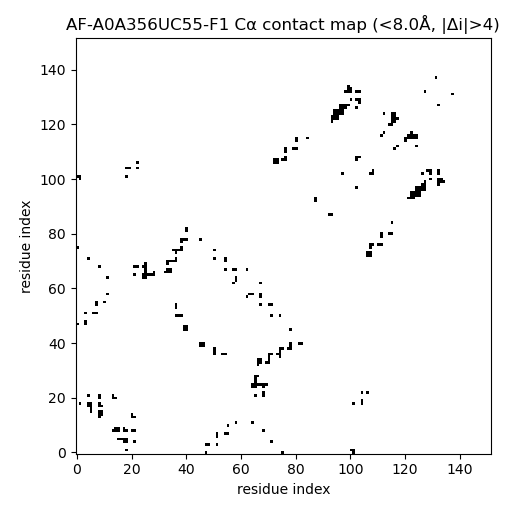00 92.31 90 LYS A O 1
ATOM 666 N N . SER A 1 91 ? 14.854 8.526 -14.644 1.00 92.38 91 SER A N 1
ATOM 667 C CA . SER A 1 91 ? 15.389 7.386 -15.406 1.00 92.38 91 SER A CA 1
ATOM 668 C C . SER A 1 91 ? 14.906 7.313 -16.856 1.00 92.38 91 SER A C 1
ATOM 670 O O . SER A 1 91 ? 15.495 6.589 -17.651 1.00 92.38 91 SER A O 1
ATOM 672 N N . LYS A 1 92 ? 13.831 8.038 -17.202 1.00 92.00 92 LYS A N 1
ATOM 673 C CA . LYS A 1 92 ? 13.085 7.928 -18.470 1.00 92.00 92 LYS A CA 1
ATOM 674 C C . LYS A 1 92 ? 12.455 6.548 -18.718 1.00 92.00 92 LYS A C 1
ATOM 676 O O . LYS A 1 92 ? 11.957 6.301 -19.814 1.00 92.00 92 LYS A O 1
ATOM 681 N N . LEU A 1 93 ? 12.435 5.667 -17.715 1.00 94.12 93 LEU A N 1
ATOM 682 C CA . LEU A 1 93 ? 11.764 4.371 -17.800 1.00 94.12 93 LEU A CA 1
ATOM 683 C C . LEU A 1 93 ? 10.243 4.553 -17.795 1.00 94.12 93 LEU A C 1
ATOM 685 O O . LEU A 1 93 ? 9.706 5.422 -17.104 1.00 94.12 93 LEU A O 1
ATOM 689 N N . LYS A 1 94 ? 9.558 3.713 -18.573 1.00 94.56 94 LYS A N 1
ATOM 690 C CA . LYS A 1 94 ? 8.095 3.717 -18.709 1.00 94.56 94 LYS A CA 1
ATOM 691 C C . LYS A 1 94 ? 7.424 2.479 -18.136 1.00 94.56 94 LYS A C 1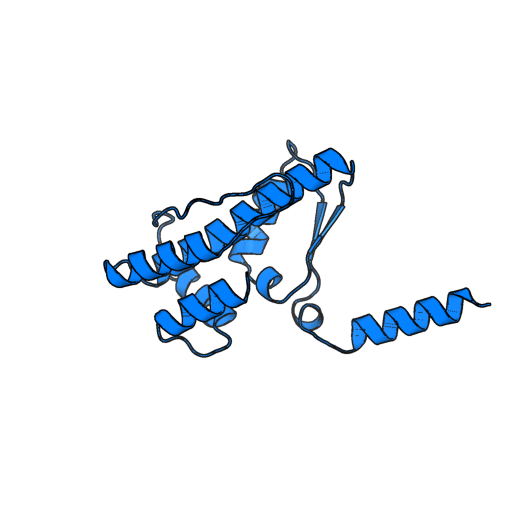
ATOM 693 O O . LYS A 1 94 ? 6.227 2.511 -17.886 1.00 94.56 94 LYS A O 1
ATOM 698 N N . GLU A 1 95 ? 8.188 1.427 -17.890 1.00 97.19 95 GLU A N 1
ATOM 699 C CA . GLU A 1 95 ? 7.688 0.170 -17.350 1.00 97.19 95 GLU A CA 1
ATOM 700 C C . GLU A 1 95 ? 8.120 0.022 -15.895 1.00 97.19 95 GLU A C 1
ATOM 702 O O . GLU A 1 95 ? 9.269 0.297 -15.542 1.00 97.19 95 GLU A O 1
ATOM 707 N N . VAL A 1 96 ? 7.183 -0.390 -15.044 1.00 96.62 96 VAL A N 1
ATOM 708 C CA . VAL A 1 96 ? 7.408 -0.569 -13.610 1.00 96.62 96 VAL A CA 1
ATOM 709 C C . VAL A 1 96 ? 6.924 -1.952 -13.214 1.00 96.62 96 VAL A C 1
ATOM 711 O O . VAL A 1 96 ? 5.747 -2.263 -13.367 1.00 96.62 96 VAL A O 1
ATOM 714 N N . LEU A 1 97 ? 7.822 -2.766 -12.662 1.00 95.00 97 LEU A N 1
ATOM 715 C CA . LEU A 1 97 ? 7.465 -4.027 -12.022 1.00 95.00 97 LEU A CA 1
ATOM 716 C C . LEU A 1 97 ? 7.270 -3.803 -10.516 1.00 95.00 97 LEU A C 1
ATOM 718 O O . LEU A 1 97 ? 8.184 -3.356 -9.823 1.00 95.00 97 LEU A O 1
ATOM 722 N N . LEU A 1 98 ? 6.082 -4.126 -10.012 1.00 94.25 98 LEU A N 1
ATOM 723 C CA . LEU A 1 98 ? 5.715 -4.062 -8.603 1.00 94.25 98 LEU A CA 1
ATOM 724 C C . LEU A 1 98 ? 5.666 -5.472 -8.008 1.00 94.25 98 LEU A C 1
ATOM 726 O O . LEU A 1 98 ? 4.943 -6.348 -8.487 1.00 94.25 98 LEU A O 1
ATOM 730 N N . VAL A 1 99 ? 6.427 -5.669 -6.934 1.00 91.44 99 VAL A N 1
ATOM 731 C CA . VAL A 1 99 ? 6.548 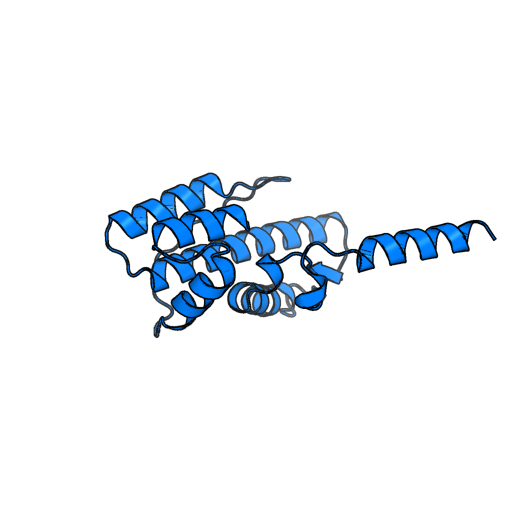-6.938 -6.201 1.00 91.44 99 VAL A CA 1
ATOM 732 C C . VAL A 1 99 ? 6.389 -6.708 -4.696 1.00 91.44 99 VAL A C 1
ATOM 734 O O . VAL A 1 99 ? 6.447 -5.570 -4.223 1.00 91.44 99 VAL A O 1
ATOM 737 N N . GLY A 1 100 ? 6.2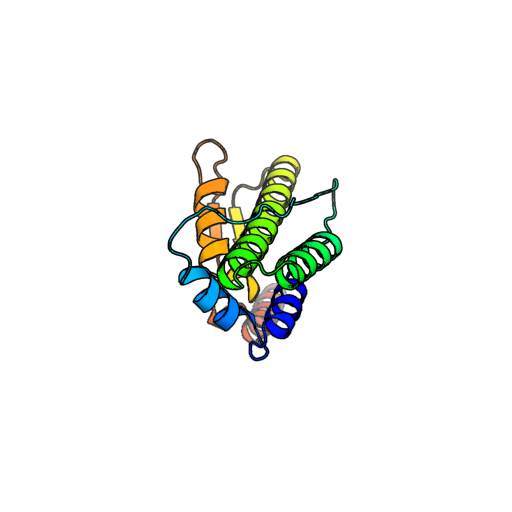10 -7.785 -3.932 1.00 88.62 100 GLY A N 1
ATOM 738 C CA . GLY A 1 100 ? 6.063 -7.743 -2.476 1.00 88.62 100 GLY A CA 1
ATOM 739 C C . GLY A 1 100 ? 4.611 -7.880 -2.013 1.00 88.62 100 GLY A C 1
ATOM 740 O O . GLY A 1 100 ? 3.685 -7.433 -2.686 1.00 88.62 100 GLY A O 1
ATOM 741 N N . GLY A 1 101 ? 4.400 -8.447 -0.820 1.00 88.44 101 GLY A N 1
ATOM 742 C CA . GLY A 1 101 ? 3.058 -8.756 -0.298 1.00 88.44 101 GLY A CA 1
ATOM 743 C C . GLY A 1 101 ? 2.097 -7.561 -0.211 1.00 88.44 101 GLY A C 1
ATOM 744 O O . GLY A 1 101 ? 0.898 -7.720 -0.403 1.00 88.44 101 GLY A O 1
ATOM 745 N N . VAL A 1 102 ? 2.603 -6.338 -0.018 1.00 92.56 102 VAL A N 1
ATOM 746 C CA . VAL A 1 102 ? 1.765 -5.119 -0.022 1.00 92.56 102 VAL A CA 1
ATOM 747 C C . VAL A 1 102 ? 1.157 -4.849 -1.404 1.00 92.56 102 VAL A C 1
ATOM 749 O O . VAL A 1 102 ? 0.082 -4.269 -1.491 1.00 92.56 102 VAL A O 1
ATOM 752 N N . MET A 1 103 ? 1.815 -5.271 -2.488 1.00 93.44 103 MET A N 1
ATOM 753 C CA . MET A 1 103 ? 1.329 -5.096 -3.866 1.00 93.44 103 MET A CA 1
ATOM 754 C C . MET A 1 103 ? 0.236 -6.107 -4.248 1.00 93.44 103 MET A C 1
ATOM 756 O O . MET A 1 103 ? -0.378 -5.985 -5.312 1.00 93.44 103 MET A O 1
ATOM 760 N N . ALA A 1 104 ? -0.034 -7.090 -3.380 1.00 91.19 104 ALA A N 1
ATOM 761 C CA . ALA A 1 104 ? -1.199 -7.961 -3.498 1.00 91.19 104 ALA A CA 1
ATOM 762 C C . ALA A 1 104 ? -2.505 -7.257 -3.082 1.00 91.19 104 ALA A C 1
ATOM 764 O O . ALA A 1 104 ? -3.575 -7.721 -3.459 1.00 91.19 104 ALA A O 1
ATOM 765 N N . ASN A 1 105 ? -2.424 -6.134 -2.357 1.00 94.69 105 ASN A N 1
ATOM 766 C CA . ASN A 1 105 ? -3.591 -5.356 -1.956 1.00 94.69 105 ASN A CA 1
ATOM 767 C C . ASN A 1 105 ? -4.262 -4.703 -3.174 1.00 94.69 105 ASN A C 1
ATOM 769 O O . ASN A 1 105 ? -3.649 -3.913 -3.900 1.00 94.69 105 ASN A O 1
ATOM 773 N N . THR A 1 106 ? -5.535 -5.021 -3.379 1.00 95.25 106 THR A N 1
ATOM 774 C CA . THR A 1 106 ? -6.329 -4.605 -4.537 1.00 95.25 106 THR A CA 1
ATOM 775 C C . THR A 1 106 ? -6.603 -3.105 -4.535 1.00 95.25 106 THR A C 1
ATOM 777 O O . THR A 1 106 ? -6.522 -2.481 -5.590 1.00 95.25 106 THR A O 1
ATOM 780 N N . LEU A 1 107 ? -6.814 -2.496 -3.363 1.00 95.94 107 LEU A N 1
ATOM 781 C CA . LEU A 1 107 ? -7.044 -1.052 -3.230 1.00 95.94 107 LEU A CA 1
ATOM 782 C C . LEU A 1 107 ? -5.814 -0.235 -3.651 1.00 95.94 107 LEU A C 1
ATOM 784 O O . LEU A 1 107 ? -5.926 0.735 -4.403 1.00 95.94 107 LEU A O 1
ATOM 788 N N . ILE A 1 108 ? -4.620 -0.642 -3.205 1.00 97.19 108 ILE A N 1
ATOM 789 C CA . ILE A 1 108 ? -3.358 -0.022 -3.627 1.00 97.19 108 ILE A CA 1
ATOM 790 C C . ILE A 1 108 ? -3.136 -0.244 -5.124 1.00 97.19 108 ILE A C 1
ATOM 792 O O . ILE A 1 108 ? -2.828 0.712 -5.837 1.00 97.19 108 ILE A O 1
ATOM 796 N N . ARG A 1 109 ? -3.296 -1.485 -5.602 1.00 96.19 109 ARG A N 1
ATOM 797 C CA . ARG A 1 109 ? -3.101 -1.844 -7.012 1.00 96.19 109 ARG A CA 1
ATOM 798 C C . ARG A 1 109 ? -3.989 -1.010 -7.930 1.00 96.19 109 ARG A C 1
ATOM 800 O O . ARG A 1 109 ? -3.463 -0.380 -8.844 1.00 96.19 109 ARG A O 1
ATOM 807 N N . GLN A 1 110 ? -5.295 -0.974 -7.667 1.00 96.00 110 GLN A N 1
ATOM 808 C CA . GLN A 1 110 ? -6.258 -0.248 -8.492 1.00 96.00 110 GLN A CA 1
ATOM 809 C C . GLN A 1 110 ? -5.911 1.238 -8.549 1.00 96.00 110 GLN A C 1
ATOM 811 O O . GLN A 1 110 ? -5.796 1.810 -9.627 1.00 96.00 110 GLN A O 1
ATOM 816 N N . ARG A 1 111 ? -5.614 1.842 -7.393 1.00 96.12 111 ARG A N 1
ATOM 817 C CA . ARG A 1 111 ? -5.227 3.250 -7.339 1.00 96.12 111 ARG A CA 1
ATOM 818 C C . ARG A 1 111 ? -3.957 3.542 -8.137 1.00 96.12 111 ARG A C 1
ATOM 820 O O . ARG A 1 111 ? -3.874 4.583 -8.777 1.00 96.12 111 ARG A O 1
ATOM 827 N N . LEU A 1 112 ? -2.949 2.674 -8.081 1.00 97.75 112 LEU A N 1
ATOM 828 C CA . LEU A 1 112 ? -1.726 2.878 -8.856 1.00 97.75 112 LEU A CA 1
ATOM 829 C C . LEU A 1 112 ? -1.980 2.742 -10.358 1.00 97.75 112 LEU A C 1
ATOM 831 O O . LEU A 1 112 ? -1.476 3.574 -11.107 1.00 97.75 112 LEU A O 1
ATOM 835 N N . LEU A 1 113 ? -2.783 1.760 -10.782 1.00 97.56 113 LEU A N 1
ATOM 836 C CA . LEU A 1 113 ? -3.193 1.604 -12.180 1.00 97.56 113 LEU A CA 1
ATOM 837 C C . LEU A 1 113 ? -3.905 2.865 -12.682 1.00 97.56 113 LEU A C 1
ATOM 839 O O . LEU A 1 113 ? -3.435 3.501 -13.624 1.00 97.56 113 LEU A O 1
ATOM 843 N N . ASP A 1 114 ? -4.948 3.306 -11.976 1.00 96.56 114 ASP A N 1
ATOM 844 C CA . ASP A 1 114 ? -5.754 4.473 -12.356 1.00 96.56 114 ASP A CA 1
ATOM 845 C C . ASP A 1 114 ? -4.917 5.754 -12.487 1.00 96.56 114 ASP A C 1
ATOM 847 O O . ASP A 1 114 ? -5.191 6.619 -13.320 1.00 96.56 114 ASP A O 1
ATOM 851 N N . ARG A 1 115 ? -3.899 5.908 -11.633 1.00 97.00 115 ARG A N 1
ATOM 852 C CA . ARG A 1 115 ? -3.101 7.138 -11.542 1.00 97.00 115 ARG A CA 1
ATOM 853 C C . ARG A 1 115 ? -1.895 7.137 -12.467 1.00 97.00 115 ARG A C 1
ATOM 855 O O . ARG A 1 115 ? -1.565 8.185 -13.018 1.00 97.00 115 ARG A O 1
ATOM 862 N N . LEU A 1 116 ? -1.216 6.003 -12.606 1.00 97.44 116 LEU A N 1
ATOM 863 C CA . LEU A 1 116 ? 0.071 5.926 -13.297 1.00 97.44 116 LEU A CA 1
ATOM 864 C C . LEU A 1 116 ? -0.055 5.445 -14.743 1.00 97.44 116 LEU A C 1
ATOM 866 O O . LEU A 1 116 ? 0.752 5.866 -15.573 1.00 97.44 116 LEU A O 1
ATOM 870 N N . GLU A 1 117 ? -1.074 4.645 -15.065 1.00 97.00 117 GLU A N 1
ATOM 871 C CA . GLU A 1 117 ? -1.365 4.256 -16.453 1.00 97.00 117 GLU A CA 1
ATOM 872 C C . GLU A 1 117 ? -2.226 5.282 -17.193 1.00 97.00 117 GLU A C 1
ATOM 874 O O . GLU A 1 117 ? -2.410 5.190 -18.407 1.00 97.00 117 GLU A O 1
ATOM 879 N N . HIS A 1 118 ? -2.708 6.311 -16.489 1.00 95.50 118 HIS A N 1
ATOM 880 C CA . HIS A 1 118 ? -3.421 7.420 -17.106 1.00 95.50 118 HIS A CA 1
ATOM 881 C C . HIS A 1 118 ? -2.608 8.007 -18.283 1.00 95.50 118 HIS A C 1
ATOM 883 O O . HIS A 1 118 ? -1.409 8.255 -18.115 1.00 95.50 118 HIS A O 1
ATOM 889 N N . PRO A 1 119 ? -3.222 8.322 -19.445 1.00 92.81 119 PRO A N 1
ATOM 890 C CA . PRO A 1 119 ? -2.498 8.765 -20.646 1.00 92.81 119 PRO A CA 1
ATOM 891 C C . PRO A 1 119 ? -1.587 9.984 -20.448 1.00 92.81 119 PRO A C 1
ATOM 893 O O . PRO A 1 119 ? -0.554 10.105 -21.098 1.00 92.81 119 PRO A O 1
ATOM 896 N N . ALA A 1 120 ? -1.942 10.879 -19.521 1.00 91.94 120 ALA A N 1
ATOM 897 C CA . ALA A 1 120 ? -1.113 12.037 -19.169 1.00 91.94 120 ALA A CA 1
ATOM 898 C C . ALA A 1 120 ? 0.213 11.669 -18.463 1.00 91.94 120 ALA A C 1
ATOM 900 O O . ALA A 1 120 ? 1.138 12.478 -18.440 1.00 91.94 120 ALA A O 1
ATOM 901 N N . VAL A 1 121 ? 0.305 10.473 -17.873 1.00 94.31 121 VAL A N 1
ATOM 902 C CA . VAL A 1 121 ? 1.496 9.944 -17.190 1.00 94.31 121 VAL A CA 1
ATOM 903 C C . VAL A 1 121 ? 2.200 8.910 -18.078 1.00 94.31 121 VAL A C 1
ATOM 905 O O . VAL A 1 121 ? 3.403 9.027 -18.348 1.00 94.31 121 VAL A O 1
ATOM 908 N N . GLY A 1 122 ? 1.438 7.925 -18.563 1.00 94.19 122 GLY A N 1
ATOM 909 C CA . GLY A 1 122 ? 1.886 6.914 -19.518 1.00 94.19 122 GLY A CA 1
ATOM 910 C C . GLY A 1 122 ? 2.938 5.952 -18.968 1.00 94.19 122 GLY A C 1
ATOM 911 O O . GLY A 1 122 ? 3.873 5.616 -19.696 1.00 94.19 122 GLY A O 1
ATOM 912 N N . LEU A 1 123 ? 2.844 5.561 -17.692 1.00 97.25 123 LEU A N 1
ATOM 913 C CA . LEU A 1 123 ? 3.579 4.399 -17.188 1.00 97.25 123 LEU A CA 1
ATOM 914 C C . LEU A 1 123 ? 2.785 3.125 -17.473 1.00 97.25 123 LEU A C 1
ATOM 916 O O . LEU A 1 123 ? 1.565 3.155 -17.554 1.00 97.25 123 LEU A O 1
ATOM 920 N N . LYS A 1 124 ? 3.487 2.005 -17.602 1.00 97.75 124 LYS A N 1
ATOM 921 C CA . LYS A 1 124 ? 2.903 0.671 -17.697 1.00 97.75 124 LYS A CA 1
ATOM 922 C C . LYS A 1 124 ? 3.306 -0.121 -16.466 1.00 97.75 124 LYS A C 1
ATOM 924 O O . LYS A 1 124 ? 4.502 -0.248 -16.181 1.00 97.75 124 LYS A O 1
ATOM 929 N N . LEU A 1 125 ? 2.324 -0.608 -15.719 1.00 97.75 125 LEU A N 1
ATOM 930 C CA . LEU A 1 125 ? 2.556 -1.311 -14.469 1.00 97.75 125 LEU A CA 1
ATOM 931 C C . LEU A 1 125 ? 2.400 -2.815 -14.673 1.00 97.75 125 LEU A C 1
ATOM 933 O O . LEU A 1 125 ? 1.388 -3.308 -15.161 1.00 97.75 125 LEU A O 1
ATOM 937 N N . TYR A 1 126 ? 3.397 -3.561 -14.221 1.00 96.00 126 TYR A N 1
ATOM 938 C CA . TYR A 1 126 ? 3.335 -5.006 -14.094 1.00 96.00 126 TYR A CA 1
ATOM 939 C C . TYR A 1 126 ? 3.327 -5.345 -12.618 1.00 96.00 126 TYR A C 1
ATOM 941 O O . TYR A 1 126 ? 4.115 -4.806 -11.846 1.00 96.00 126 TYR A O 1
ATOM 949 N N . PHE A 1 127 ? 2.462 -6.262 -12.219 1.00 93.44 127 PHE A N 1
ATOM 950 C CA . PHE A 1 127 ? 2.437 -6.752 -10.853 1.00 93.44 127 PHE A CA 1
ATOM 951 C C . PHE A 1 127 ? 2.732 -8.240 -10.864 1.00 93.44 127 PHE A C 1
ATOM 953 O O . PHE A 1 127 ? 2.108 -8.979 -11.627 1.00 93.44 127 PHE A O 1
ATOM 960 N N . ALA A 1 128 ? 3.638 -8.679 -9.994 1.00 87.88 128 ALA A N 1
ATOM 961 C CA . ALA A 1 128 ? 3.846 -10.103 -9.789 1.00 87.88 128 ALA A CA 1
ATOM 962 C C . ALA A 1 128 ? 2.552 -10.781 -9.313 1.00 87.88 128 ALA A C 1
ATOM 964 O O . ALA A 1 128 ? 1.684 -10.168 -8.671 1.00 87.88 128 ALA A O 1
ATOM 965 N N . GLU A 1 129 ? 2.427 -12.066 -9.632 1.00 85.19 129 GLU A N 1
ATOM 966 C CA . GLU A 1 129 ? 1.338 -12.876 -9.107 1.00 85.19 129 GLU A CA 1
ATOM 967 C C . GLU A 1 129 ? 1.407 -12.899 -7.572 1.00 85.19 129 GLU A C 1
ATOM 969 O O . GLU A 1 129 ? 2.508 -12.970 -7.010 1.00 85.19 129 GLU A O 1
ATOM 974 N N . PRO A 1 130 ? 0.267 -12.832 -6.857 1.00 80.12 130 PRO A N 1
ATOM 975 C CA . PRO A 1 130 ? 0.275 -12.747 -5.398 1.00 80.12 130 PRO A CA 1
ATOM 976 C C . PRO A 1 130 ? 1.080 -13.865 -4.725 1.00 80.12 130 PRO A C 1
ATOM 978 O O . PRO A 1 130 ? 1.828 -13.598 -3.788 1.00 80.12 130 PRO A O 1
ATOM 981 N N . HIS A 1 131 ? 0.998 -15.092 -5.250 1.00 82.38 131 HIS A N 1
ATOM 982 C CA . HIS A 1 131 ? 1.711 -16.252 -4.711 1.00 82.38 131 HIS A CA 1
ATOM 983 C C . HIS A 1 131 ? 3.233 -16.215 -4.955 1.00 82.38 131 HIS A C 1
ATOM 985 O O . HIS A 1 131 ? 3.978 -16.890 -4.252 1.00 82.38 131 HIS A O 1
ATOM 991 N N . LEU A 1 132 ? 3.700 -15.409 -5.916 1.00 83.44 132 LEU A N 1
ATOM 992 C CA . LEU A 1 132 ? 5.123 -15.169 -6.190 1.00 83.44 132 LEU A CA 1
ATOM 993 C C . LEU A 1 132 ? 5.652 -13.900 -5.509 1.00 83.44 132 LEU A C 1
ATOM 995 O O . LEU A 1 132 ? 6.853 -13.646 -5.533 1.00 83.44 132 LEU A O 1
ATOM 999 N N . SER A 1 133 ? 4.767 -13.086 -4.926 1.00 78.38 133 SER A N 1
ATOM 1000 C CA . SER A 1 133 ? 5.105 -11.774 -4.361 1.00 78.38 133 SER A CA 1
ATOM 1001 C C . SER A 1 133 ? 5.614 -11.838 -2.917 1.00 78.38 133 SER A C 1
ATOM 1003 O O . SER A 1 133 ? 6.148 -10.849 -2.418 1.00 78.38 133 SER A O 1
ATOM 1005 N N . THR A 1 134 ? 5.422 -12.961 -2.227 1.00 75.69 134 THR A N 1
ATOM 1006 C CA . THR A 1 134 ? 5.993 -13.243 -0.899 1.00 75.69 134 THR A CA 1
ATOM 1007 C C . THR A 1 134 ? 7.360 -13.899 -1.034 1.00 75.69 134 THR A C 1
ATOM 1009 O O . THR A 1 134 ? 7.629 -14.516 -2.061 1.00 75.69 134 THR A O 1
ATOM 1012 N N . ASP A 1 135 ? 8.197 -13.833 0.003 1.00 79.44 135 ASP A N 1
ATOM 1013 C CA . ASP A 1 135 ? 9.502 -14.503 0.002 1.00 79.44 135 ASP A CA 1
ATOM 1014 C C . ASP A 1 135 ? 9.346 -15.999 -0.320 1.00 79.44 135 ASP A C 1
ATOM 1016 O O . ASP A 1 135 ? 8.626 -16.733 0.361 1.00 79.44 135 ASP A O 1
ATOM 1020 N N . ASN A 1 136 ? 9.982 -16.438 -1.408 1.00 85.56 136 ASN A N 1
ATOM 1021 C CA . ASN A 1 136 ? 9.926 -17.806 -1.913 1.00 85.56 136 ASN A CA 1
ATOM 1022 C C . ASN A 1 136 ? 11.216 -18.162 -2.676 1.00 85.56 136 ASN A C 1
ATOM 1024 O O . ASN A 1 136 ? 12.017 -17.291 -3.020 1.00 85.56 136 ASN A O 1
ATOM 1028 N N . ALA A 1 137 ? 11.421 -19.453 -2.949 1.00 90.88 137 ALA A N 1
ATOM 1029 C CA . ALA A 1 137 ? 12.643 -19.943 -3.589 1.00 90.88 137 ALA A CA 1
ATOM 1030 C C . ALA A 1 137 ? 12.705 -19.695 -5.109 1.00 90.88 137 ALA A C 1
ATOM 1032 O O . ALA A 1 137 ? 13.785 -19.801 -5.688 1.00 90.88 137 ALA A O 1
ATOM 1033 N N . VAL A 1 138 ? 11.586 -19.359 -5.764 1.00 89.44 138 VAL A N 1
ATOM 1034 C CA . VAL A 1 138 ? 11.494 -19.277 -7.233 1.00 89.44 138 VAL A CA 1
ATOM 1035 C C . VAL A 1 138 ? 12.427 -18.200 -7.780 1.00 89.44 138 VAL A C 1
ATOM 1037 O O . VAL A 1 138 ? 13.186 -18.464 -8.709 1.00 89.44 138 VAL A O 1
ATOM 1040 N N . GLY A 1 139 ? 12.424 -17.008 -7.175 1.00 86.88 139 GLY A N 1
ATOM 1041 C CA . GLY A 1 139 ? 13.258 -15.893 -7.633 1.00 86.88 139 GLY A CA 1
ATOM 1042 C C . GLY A 1 139 ? 14.759 -16.194 -7.565 1.00 86.88 139 GLY A C 1
ATOM 1043 O O . GLY A 1 139 ? 15.488 -15.914 -8.514 1.00 86.88 139 GLY A O 1
ATOM 1044 N N . ILE A 1 140 ? 15.217 -16.817 -6.473 1.00 90.75 140 ILE A N 1
ATOM 1045 C CA . ILE A 1 140 ? 16.631 -17.184 -6.287 1.00 90.75 140 ILE A CA 1
ATOM 1046 C C . ILE A 1 140 ? 17.030 -18.346 -7.198 1.00 90.75 140 ILE A C 1
ATOM 1048 O O . ILE A 1 140 ? 18.096 -18.296 -7.809 1.00 90.75 140 ILE A O 1
ATOM 1052 N N . ALA A 1 141 ? 16.175 -19.362 -7.333 1.00 93.62 141 ALA A N 1
ATOM 1053 C CA . ALA A 1 141 ? 16.426 -20.484 -8.232 1.00 93.62 141 ALA A CA 1
ATOM 1054 C C . ALA A 1 141 ? 16.559 -20.017 -9.691 1.00 93.62 141 ALA A C 1
ATOM 1056 O O . ALA A 1 141 ? 17.488 -20.425 -10.385 1.00 93.62 141 ALA A O 1
ATOM 1057 N N . MET A 1 142 ? 15.682 -19.110 -10.137 1.00 91.50 142 MET A N 1
ATOM 1058 C CA . MET A 1 142 ? 15.751 -18.543 -11.484 1.00 91.50 142 MET A CA 1
ATOM 1059 C C . MET A 1 142 ? 17.004 -17.685 -11.679 1.00 91.50 142 MET A C 1
ATOM 1061 O O . MET A 1 142 ? 17.672 -17.803 -12.701 1.00 91.50 142 MET A O 1
ATOM 1065 N N . LEU A 1 143 ? 17.368 -16.856 -10.694 1.00 92.25 143 LEU A N 1
ATOM 1066 C CA . LEU A 1 143 ? 18.598 -16.066 -10.759 1.00 92.25 143 LEU A CA 1
ATOM 1067 C C . LEU A 1 143 ? 19.836 -16.962 -10.921 1.00 92.25 143 LEU A C 1
ATOM 1069 O O . LEU A 1 143 ? 20.673 -16.687 -11.777 1.00 92.25 143 LEU A O 1
ATOM 1073 N N . ALA A 1 144 ? 19.929 -18.046 -10.143 1.00 94.38 144 ALA A N 1
ATOM 1074 C CA . ALA A 1 144 ? 21.025 -19.007 -10.245 1.00 94.38 144 ALA A CA 1
ATOM 1075 C C . ALA A 1 144 ? 21.076 -19.680 -11.627 1.00 94.38 144 ALA A C 1
ATOM 1077 O O . ALA A 1 144 ? 22.148 -19.776 -12.218 1.00 94.38 144 ALA A O 1
ATOM 1078 N N . ALA A 1 145 ? 19.922 -20.087 -12.166 1.00 94.06 145 ALA A N 1
ATOM 1079 C CA . ALA A 1 145 ? 19.837 -20.674 -13.501 1.00 94.06 145 ALA A CA 1
ATOM 1080 C C . ALA A 1 145 ? 20.270 -19.692 -14.607 1.00 94.06 145 ALA A C 1
ATOM 1082 O O . ALA A 1 145 ? 21.024 -20.081 -15.495 1.00 94.06 145 ALA A O 1
ATOM 1083 N N . CYS A 1 146 ? 19.861 -18.418 -14.540 1.00 92.56 146 CYS A N 1
ATOM 1084 C CA . CYS A 1 146 ? 20.287 -17.394 -15.502 1.00 92.56 146 CYS A CA 1
ATOM 1085 C C . CYS A 1 146 ? 21.797 -17.130 -15.447 1.00 92.56 146 CYS A C 1
ATOM 1087 O O . CYS A 1 146 ? 22.445 -17.013 -16.485 1.00 92.56 146 CYS A O 1
ATOM 1089 N N . LEU A 1 147 ? 22.362 -17.024 -14.239 1.00 92.50 147 LEU A N 1
ATOM 1090 C CA . LEU A 1 147 ? 23.794 -16.772 -14.063 1.00 92.50 147 LEU A CA 1
ATOM 1091 C C . LEU A 1 147 ? 24.637 -17.956 -14.551 1.00 92.50 147 LEU A C 1
ATOM 1093 O O . LEU A 1 147 ? 25.632 -17.735 -15.229 1.00 92.50 147 LEU A O 1
ATOM 1097 N N . GLY A 1 148 ? 24.202 -19.193 -14.291 1.00 84.69 148 GLY A N 1
ATOM 1098 C CA . GLY A 1 148 ? 24.885 -20.396 -14.777 1.00 84.69 148 GLY A CA 1
ATOM 1099 C C . GLY A 1 148 ? 24.874 -20.547 -16.303 1.00 84.69 148 GLY A C 1
ATOM 1100 O O . GLY A 1 148 ? 25.805 -21.111 -16.856 1.00 84.69 148 GLY A O 1
ATOM 1101 N N . GLN A 1 149 ? 23.863 -20.006 -16.991 1.00 76.44 149 GLN A N 1
ATOM 1102 C CA . GLN A 1 149 ? 23.809 -19.975 -18.462 1.00 76.44 149 GLN A CA 1
ATOM 1103 C C . GLN A 1 149 ? 24.645 -18.848 -19.086 1.00 76.44 149 GLN A C 1
ATOM 1105 O O . GLN A 1 149 ? 24.821 -18.827 -20.296 1.00 76.44 149 GLN A O 1
ATOM 1110 N N . SER A 1 150 ? 25.118 -17.886 -18.288 1.00 64.31 150 SER A N 1
ATOM 1111 C CA . SER A 1 150 ? 25.914 -16.751 -18.777 1.00 64.31 150 SER A CA 1
ATOM 1112 C C . SER A 1 150 ? 27.418 -17.061 -18.846 1.00 64.31 150 SER A C 1
ATOM 1114 O O . SER A 1 150 ? 28.185 -16.223 -19.317 1.00 64.31 150 SER A O 1
ATOM 1116 N N . GLU A 1 151 ? 27.838 -18.221 -18.328 1.00 57.88 151 GLU A N 1
ATOM 1117 C CA . GLU A 1 151 ? 29.233 -18.688 -18.305 1.00 57.88 151 GLU A CA 1
ATOM 1118 C C . GLU A 1 151 ? 29.567 -19.698 -19.430 1.00 57.88 151 GLU A C 1
ATOM 1120 O O . GLU A 1 151 ? 30.718 -20.124 -19.528 1.00 57.88 151 GLU A O 1
ATOM 1125 N N . GLU A 1 152 ? 28.599 -20.039 -20.295 1.00 48.53 152 GLU A N 1
ATOM 1126 C CA . GLU A 1 152 ? 28.779 -20.799 -21.553 1.00 48.53 152 GLU A CA 1
ATOM 1127 C C . GLU A 1 152 ? 28.710 -19.882 -22.786 1.00 48.53 152 GLU A C 1
ATOM 1129 O O . GLU A 1 152 ? 29.511 -20.108 -23.725 1.00 48.53 152 GLU A O 1
#

Radius of gyration: 17.35 Å; Cα contacts (8 Å, |Δi|>4): 174; chains: 1; bounding box: 49×35×41 Å

Sequence (152 aa):
AGQLVDRVGVAMGLPFPAGKHMEELALTLKQDDFPVIPSAVKENSFSFSGPETSALKLLKEGEPAAAVASSVFRVIANTLEKCLLKAAQKSKLKEVLLVGGVMANTLIRQRLLDRLEHPAVGLKLYFAEPHLSTDNAVGIAMLAACLGQSEE

Secondary structure (DSSP, 8-state):
-HHHHHHHHHHTTPPSS-HHHHHHHHHT--SS----PPP-B-SS-B-SHHHHHHHHHHHHTT--HHHHHHHHHHHHHHHHHHHHHHHHHHH---EEEE-SGGGG-HHHHHHHHHHHSSTTT--EEEE--GGGSSS-HHHHHHHHHHHHTT--

Mean predicted aligned error: 4.43 Å

pLDDT: mean 93.23, std 7.33, range [48.53, 98.44]